Protein AF-A0A401ZYM6-F1 (afdb_monomer)

Radius of gyration: 21.63 Å; Cα contacts (8 Å, |Δi|>4): 32; chains: 1; bounding box: 40×20×55 Å

Secondary structure (DSSP, 8-state):
-HHHHHHHHTGGGGHHHHHHHHHHHHHHHHHHHHHHHHHHHHHHHHHHHHHHHHTT-HHHHHHHHHHHHHHHTT--

Foldseek 3Di:
DVVLVVLVVVPPVCVVVNVVVVVVVVVVVVVVVVLVVLVVVLVVLVVVLVVCVVVVNVVSNVVSVVVNVVSVVVND

InterPro domains:
  IPR009061 Putative DNA-binding domain superfamily [SSF46955] (1-51)

Sequence (76 aa):
MRTYLHLLEQGTQSAAQQKELFQTHARELEREIEQLQIRKQYLEEKVAYWDALERGDTEAAQHITEEIHRIAAKLL

Solvent-accessible surface area (backbone atoms only — not comparable to full-atom values): 4221 Å² total; per-residue (Å²): 108,76,67,55,56,60,39,58,78,52,46,80,83,29,47,68,60,52,51,52,51,50,54,50,51,51,56,52,48,50,53,52,50,54,53,49,51,54,53,48,51,44,51,53,46,52,51,53,30,52,52,23,56,74,75,66,37,63,67,58,28,52,56,39,49,55,53,43,52,62,48,52,65,75,75,115

Structure (mmCIF, N/CA/C/O backbone):
data_AF-A0A401ZYM6-F1
#
_entry.id   AF-A0A401ZYM6-F1
#
loop_
_atom_site.group_PDB
_atom_site.id
_atom_site.type_symbol
_atom_site.label_atom_id
_atom_site.label_alt_id
_atom_site.label_comp_id
_atom_site.label_asym_id
_atom_site.label_entity_id
_atom_site.label_seq_id
_atom_site.pdbx_PDB_ins_code
_atom_site.Cartn_x
_atom_site.Cartn_y
_atom_site.Cartn_z
_atom_site.occupancy
_atom_site.B_iso_or_equiv
_atom_site.auth_seq_id
_atom_site.auth_comp_id
_atom_site.auth_asym_id
_atom_site.auth_atom_id
_atom_site.pdbx_PDB_model_num
ATOM 1 N N . MET A 1 1 ? -9.801 -0.895 21.073 1.00 71.56 1 MET A N 1
ATOM 2 C CA . MET A 1 1 ? -10.529 -1.983 21.782 1.00 71.56 1 MET A CA 1
ATOM 3 C C . MET A 1 1 ? -10.790 -1.714 23.263 1.00 71.56 1 MET A C 1
ATOM 5 O O . MET A 1 1 ? -11.936 -1.814 23.672 1.00 71.56 1 MET A O 1
ATOM 9 N N . ARG A 1 2 ? -9.793 -1.343 24.078 1.00 79.00 2 ARG A N 1
ATOM 10 C CA . ARG A 1 2 ? -9.977 -1.128 25.531 1.00 79.00 2 ARG A CA 1
ATOM 11 C C . ARG A 1 2 ? -10.996 -0.020 25.873 1.00 79.00 2 ARG A C 1
ATOM 13 O O . ARG A 1 2 ? -11.849 -0.220 26.726 1.00 79.00 2 ARG A O 1
ATOM 20 N N . THR A 1 3 ? -10.970 1.091 25.133 1.00 72.00 3 THR A N 1
ATOM 21 C CA . THR A 1 3 ? -11.950 2.193 25.234 1.00 72.00 3 THR A CA 1
ATOM 22 C C . THR A 1 3 ? -13.361 1.770 24.823 1.00 72.00 3 THR A C 1
ATOM 24 O O . THR A 1 3 ? -14.326 2.148 25.472 1.00 72.00 3 THR A O 1
ATOM 27 N N . TYR A 1 4 ? -13.489 0.944 23.781 1.00 72.81 4 TYR A N 1
ATOM 28 C CA . TYR A 1 4 ? -14.785 0.421 23.339 1.00 72.81 4 TYR A CA 1
ATOM 29 C C . TYR A 1 4 ? -15.458 -0.419 24.432 1.00 72.81 4 TYR A C 1
ATOM 31 O O . TYR A 1 4 ? -16.628 -0.202 24.720 1.00 72.81 4 TYR A O 1
ATOM 39 N N . LEU A 1 5 ? -14.709 -1.317 25.085 1.00 76.56 5 LEU A N 1
ATOM 40 C CA . LEU A 1 5 ? -15.238 -2.167 26.159 1.00 76.56 5 LEU A CA 1
ATOM 41 C C . LEU A 1 5 ? -15.740 -1.346 27.356 1.00 76.56 5 LEU A C 1
ATOM 43 O O . LEU A 1 5 ? -16.828 -1.606 27.852 1.00 76.56 5 LEU A O 1
ATOM 47 N N . HIS A 1 6 ? -15.007 -0.301 27.748 1.00 75.62 6 HIS A N 1
ATOM 48 C CA . HIS A 1 6 ? -15.444 0.613 28.806 1.00 75.62 6 HIS A CA 1
ATOM 49 C C . HIS A 1 6 ? -16.736 1.362 28.430 1.00 75.62 6 HIS A C 1
ATOM 51 O O . HIS A 1 6 ? -17.632 1.519 29.259 1.00 75.62 6 HIS A O 1
ATOM 57 N N . LEU A 1 7 ? -16.858 1.843 27.190 1.00 70.38 7 LEU A N 1
ATOM 58 C CA . LEU A 1 7 ? -18.068 2.543 26.747 1.00 70.38 7 LEU A CA 1
ATOM 59 C C . LEU A 1 7 ? -19.262 1.585 26.641 1.00 70.38 7 LEU A C 1
ATOM 61 O O . LEU A 1 7 ?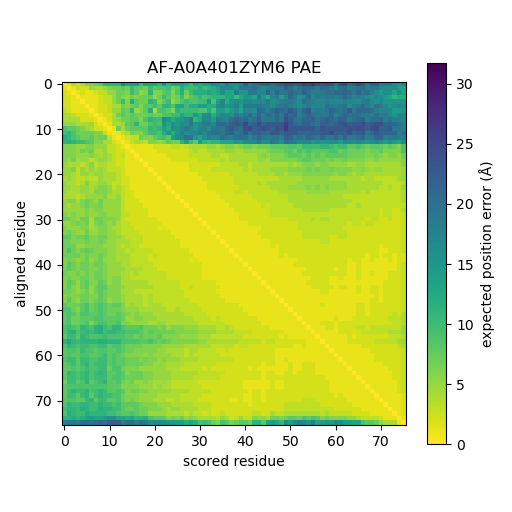 -20.390 1.985 26.924 1.00 70.38 7 LEU A O 1
ATOM 65 N N . LEU A 1 8 ? -19.024 0.321 26.285 1.00 72.75 8 LEU A N 1
ATOM 66 C CA . LEU A 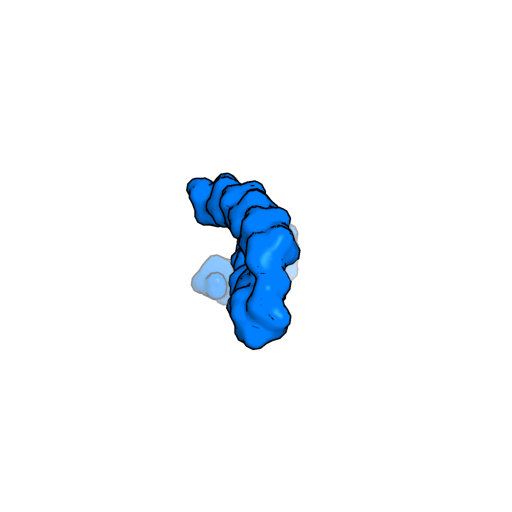1 8 ? -20.057 -0.708 26.204 1.00 72.75 8 LEU A CA 1
ATOM 67 C C . LEU A 1 8 ? -20.725 -0.961 27.566 1.00 72.75 8 LEU A C 1
ATOM 69 O O . LEU A 1 8 ? -21.947 -1.079 27.631 1.00 72.75 8 LEU A O 1
ATOM 73 N N . GLU A 1 9 ? -19.946 -0.964 28.653 1.00 76.38 9 GLU A N 1
ATOM 74 C CA . GLU A 1 9 ? -20.442 -1.110 30.033 1.00 76.38 9 GLU A CA 1
ATOM 75 C C . GLU A 1 9 ? -21.372 0.040 30.467 1.00 76.38 9 GLU A C 1
ATOM 77 O O . GLU A 1 9 ? -22.205 -0.138 31.354 1.00 76.38 9 GLU A O 1
ATOM 82 N N . GLN A 1 10 ? -21.280 1.207 29.818 1.00 74.44 10 GLN A N 1
ATOM 83 C CA . GLN A 1 10 ? -22.104 2.393 30.098 1.00 74.44 10 GLN A CA 1
ATOM 84 C C . GLN A 1 10 ? -23.395 2.463 29.257 1.00 74.44 10 GLN A C 1
ATOM 86 O O . GLN A 1 10 ? -24.205 3.377 29.428 1.00 74.44 10 GLN A O 1
ATOM 91 N N . GLY A 1 11 ? -23.619 1.503 28.353 1.00 70.88 11 GLY A N 1
ATOM 92 C CA . GLY A 1 11 ? -24.863 1.379 27.590 1.00 70.88 11 GLY A CA 1
ATOM 93 C C . GLY A 1 11 ? -25.198 2.602 26.725 1.00 70.88 11 GLY A C 1
ATOM 94 O O . GLY A 1 11 ? -24.328 3.242 26.139 1.00 70.88 11 GLY A O 1
ATOM 95 N N . THR A 1 12 ? -26.484 2.948 26.619 1.00 69.06 12 THR A N 1
ATOM 96 C CA . THR A 1 12 ? -26.969 4.045 25.755 1.00 69.06 12 THR A CA 1
ATOM 97 C C . THR A 1 12 ? -26.441 5.426 26.145 1.00 69.06 12 THR A C 1
ATOM 99 O O . THR A 1 12 ? -26.415 6.319 25.298 1.00 69.06 12 THR A O 1
ATOM 102 N N . GLN A 1 13 ? -25.968 5.607 27.383 1.00 73.50 13 GLN A N 1
ATOM 103 C CA . GLN A 1 13 ? -25.385 6.867 27.852 1.00 73.50 13 GLN A CA 1
ATOM 104 C C . GLN A 1 13 ? -24.065 7.207 27.139 1.00 73.50 13 GLN A C 1
ATOM 106 O O . GLN A 1 13 ? -23.716 8.381 27.046 1.00 73.50 13 GLN A O 1
ATOM 111 N N . SER A 1 14 ? -23.376 6.212 26.568 1.00 79.50 14 SER A N 1
ATOM 112 C CA . SER A 1 14 ? -22.124 6.395 25.822 1.00 79.50 14 SER A CA 1
ATOM 113 C C . SER A 1 14 ? -22.293 6.340 24.297 1.00 79.50 14 SER A C 1
ATOM 115 O O . SER A 1 14 ? -21.305 6.380 23.564 1.00 79.50 14 SER A O 1
ATOM 117 N N . ALA A 1 15 ? -23.526 6.271 23.775 1.00 83.25 15 ALA A N 1
ATOM 118 C CA . ALA A 1 15 ? -23.780 6.053 22.345 1.00 83.25 15 ALA A CA 1
ATOM 119 C C . ALA A 1 15 ? -23.098 7.094 21.433 1.00 83.25 15 ALA A C 1
ATOM 121 O O . ALA A 1 15 ? -22.555 6.744 20.384 1.00 83.25 15 ALA A O 1
ATOM 122 N N . ALA A 1 16 ? -23.072 8.366 21.847 1.00 86.31 16 ALA A N 1
ATOM 123 C CA . ALA A 1 16 ? -22.371 9.424 21.118 1.00 86.31 16 ALA A CA 1
ATOM 124 C C . ALA A 1 16 ? -20.849 9.189 21.076 1.00 86.31 16 ALA A C 1
ATOM 126 O O . ALA A 1 16 ? -20.239 9.313 20.017 1.00 86.31 16 ALA A O 1
ATOM 127 N N . GLN A 1 17 ? -20.259 8.770 22.198 1.00 84.31 17 GLN A N 1
ATOM 128 C CA . GLN A 1 17 ? -18.826 8.487 22.321 1.00 84.31 17 GLN A CA 1
ATOM 129 C C . GLN A 1 17 ? -18.428 7.229 21.535 1.00 84.31 17 GLN A C 1
ATOM 131 O O . GLN A 1 17 ? -17.375 7.203 20.905 1.00 84.31 17 GLN A O 1
ATOM 136 N N . GLN A 1 18 ? -19.282 6.199 21.502 1.00 83.62 18 GLN A N 1
ATOM 137 C CA . GLN A 1 18 ? -19.061 5.020 20.658 1.00 83.62 18 GLN A CA 1
ATOM 138 C C . GLN A 1 18 ? -19.117 5.371 19.167 1.00 83.62 18 GLN A C 1
ATOM 140 O O . GLN A 1 18 ? -18.250 4.947 18.404 1.00 83.62 18 GLN A O 1
ATOM 145 N N . LYS A 1 19 ? -20.101 6.180 18.747 1.00 89.38 19 LYS A N 1
ATOM 146 C CA . LYS A 1 19 ? -20.187 6.670 17.365 1.00 89.38 19 LYS A CA 1
ATOM 147 C C . LYS A 1 19 ? -18.926 7.445 16.979 1.00 89.38 19 LYS A C 1
ATOM 149 O O . LYS A 1 19 ? -18.362 7.186 15.920 1.00 89.38 19 LYS A O 1
ATOM 154 N N . GLU A 1 20 ? -18.479 8.368 17.824 1.00 92.00 20 GLU A N 1
ATOM 155 C CA . GLU A 1 20 ? -17.269 9.158 17.582 1.00 92.00 20 GLU A CA 1
ATOM 156 C C . GLU A 1 20 ? -16.005 8.287 17.505 1.00 92.00 20 GLU A C 1
ATOM 158 O O . GLU A 1 20 ? -15.181 8.477 16.605 1.00 92.00 20 GLU A O 1
ATOM 163 N N . LEU A 1 21 ? -15.878 7.290 18.391 1.00 89.94 21 LEU A N 1
ATOM 164 C CA . LEU A 1 21 ? -14.781 6.321 18.374 1.00 89.94 21 LEU A CA 1
ATOM 165 C C . LEU A 1 21 ? -14.719 5.577 17.034 1.00 89.94 21 LEU A C 1
ATOM 167 O O . LEU A 1 21 ? -13.669 5.540 16.393 1.00 89.94 21 LEU A O 1
ATOM 171 N N . PHE A 1 22 ? -15.8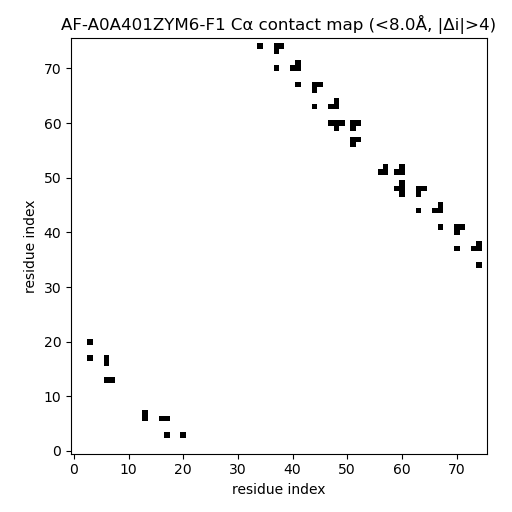45 5.025 16.574 1.00 91.06 22 PHE A N 1
ATOM 172 C CA . PHE A 1 22 ? -15.887 4.303 15.302 1.00 91.06 22 PHE A CA 1
ATOM 173 C C . PHE A 1 22 ? -15.677 5.214 14.095 1.00 91.06 22 PHE A C 1
ATOM 175 O O . PHE A 1 22 ? -15.001 4.813 13.154 1.00 91.06 22 PHE A O 1
ATOM 182 N N . GLN A 1 23 ? -16.192 6.446 14.114 1.00 95.75 23 GLN A N 1
ATOM 183 C CA . GLN A 1 23 ? -15.926 7.416 13.049 1.00 95.75 23 GLN A CA 1
ATOM 184 C C . GLN A 1 23 ? -14.443 7.778 12.962 1.00 95.75 23 GLN A C 1
ATOM 186 O O . GLN A 1 23 ? -13.917 7.958 11.866 1.00 95.75 23 GLN A O 1
ATOM 191 N N . THR A 1 24 ? -13.760 7.879 14.100 1.00 94.75 24 THR A N 1
ATOM 192 C CA . THR A 1 24 ? -12.314 8.117 14.129 1.00 94.75 24 THR A CA 1
ATOM 193 C C . THR A 1 24 ? -11.554 6.931 13.554 1.00 94.75 24 THR A C 1
ATOM 195 O O . THR A 1 24 ? -10.769 7.129 12.633 1.00 94.75 24 THR A O 1
ATOM 198 N N . HIS A 1 25 ? -11.871 5.710 13.984 1.00 94.56 25 HIS A N 1
ATOM 199 C CA . HIS A 1 25 ? -11.248 4.509 13.428 1.00 94.56 25 HIS A CA 1
ATOM 200 C C . HIS A 1 25 ? -11.534 4.314 11.938 1.00 94.56 25 HIS A C 1
ATOM 202 O O . HIS A 1 25 ? -10.641 3.918 11.200 1.00 94.56 25 HIS A O 1
ATOM 208 N N . ALA A 1 26 ? -12.741 4.633 11.467 1.00 96.88 26 ALA A N 1
ATOM 209 C CA . ALA A 1 26 ? -13.059 4.575 10.044 1.00 96.88 26 ALA A CA 1
ATOM 210 C C . ALA A 1 26 ? -12.184 5.545 9.232 1.00 96.88 26 ALA A C 1
ATOM 212 O O . ALA A 1 26 ? -11.638 5.159 8.207 1.00 96.88 26 ALA A O 1
ATOM 213 N N . ARG A 1 27 ? -11.983 6.778 9.722 1.00 97.69 27 ARG A N 1
ATOM 214 C CA . ARG A 1 27 ? -11.091 7.758 9.077 1.00 97.69 27 ARG A CA 1
ATOM 215 C C . ARG A 1 27 ? -9.623 7.338 9.099 1.00 97.69 27 ARG A C 1
ATOM 217 O O . ARG A 1 27 ? -8.891 7.651 8.168 1.00 97.69 27 ARG A O 1
ATOM 224 N N . GLU A 1 28 ? -9.173 6.691 10.170 1.00 96.94 28 GLU A N 1
ATOM 225 C CA . GLU A 1 28 ? -7.818 6.131 10.251 1.00 96.94 28 GLU A CA 1
ATOM 226 C C . GLU A 1 28 ? -7.641 4.998 9.236 1.00 96.94 28 GLU A C 1
ATOM 228 O O . GLU A 1 28 ? -6.691 5.021 8.457 1.00 96.94 28 GLU A O 1
ATOM 233 N N . LEU A 1 29 ? -8.606 4.078 9.174 1.00 97.81 29 LEU A N 1
ATOM 234 C CA . LEU A 1 29 ? -8.597 2.962 8.236 1.00 97.81 29 LEU A CA 1
ATOM 235 C C . LEU A 1 29 ? -8.632 3.428 6.774 1.00 97.81 29 LEU A C 1
ATOM 237 O O . LEU A 1 29 ? -7.938 2.853 5.943 1.00 97.81 29 LEU A O 1
ATOM 241 N N . GLU A 1 30 ? -9.386 4.482 6.455 1.00 98.12 30 GLU A N 1
ATOM 242 C CA . GLU A 1 30 ? -9.402 5.084 5.113 1.00 98.12 30 GLU A CA 1
ATOM 243 C C . GLU A 1 30 ? -7.986 5.496 4.675 1.00 98.12 30 GLU A C 1
ATOM 245 O O . GLU A 1 30 ? -7.539 5.132 3.591 1.00 98.12 30 GLU A O 1
ATOM 250 N N . ARG A 1 31 ? -7.226 6.158 5.558 1.00 9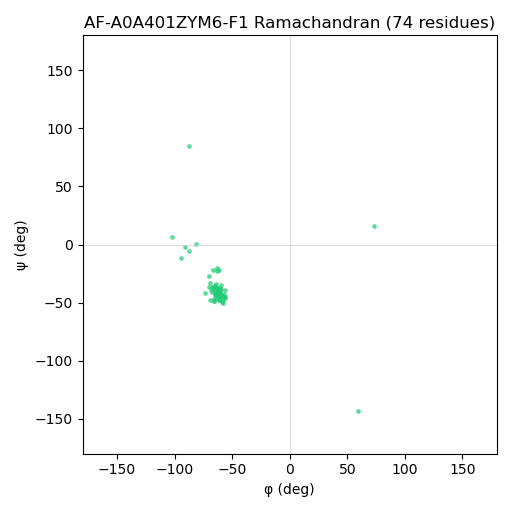6.50 31 ARG A N 1
ATOM 251 C CA . ARG A 1 31 ? -5.838 6.566 5.275 1.00 96.50 31 ARG A CA 1
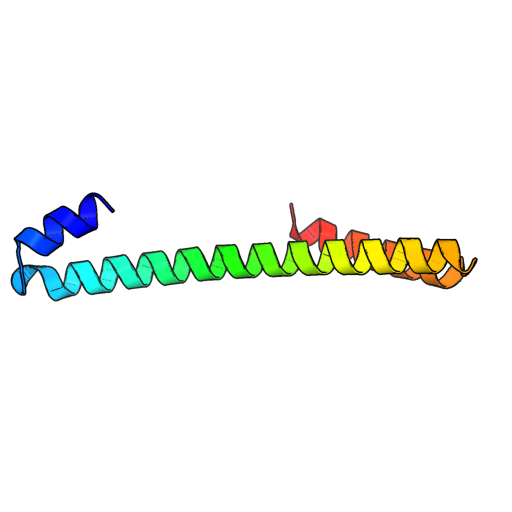ATOM 252 C C . ARG A 1 31 ? -4.912 5.369 5.085 1.00 96.50 31 ARG A C 1
ATOM 254 O O . ARG A 1 31 ? -4.027 5.399 4.232 1.00 96.50 31 ARG A O 1
ATOM 261 N N . GLU A 1 32 ? -5.093 4.313 5.875 1.00 97.44 32 GLU A N 1
ATOM 262 C CA . GLU A 1 32 ? -4.332 3.072 5.702 1.00 97.44 32 GLU A CA 1
ATOM 263 C C . GLU A 1 32 ? -4.642 2.414 4.352 1.00 97.44 32 GLU A C 1
ATOM 265 O O . GLU A 1 32 ? -3.726 1.976 3.654 1.00 97.44 32 GLU A O 1
ATOM 270 N N . ILE A 1 33 ? -5.916 2.390 3.947 1.00 98.12 33 ILE A N 1
ATOM 271 C CA . ILE A 1 33 ? -6.346 1.872 2.645 1.00 98.12 33 ILE A CA 1
ATOM 272 C C . ILE A 1 33 ? -5.730 2.691 1.510 1.00 98.12 33 ILE A C 1
ATOM 274 O O . ILE A 1 33 ? -5.181 2.099 0.582 1.00 98.12 33 ILE A O 1
ATOM 278 N N . GLU A 1 34 ? -5.756 4.021 1.586 1.00 96.88 34 GLU A N 1
ATOM 279 C CA . GLU A 1 34 ? -5.123 4.899 0.594 1.00 96.88 34 GLU A CA 1
ATOM 280 C C . GLU A 1 34 ? -3.624 4.580 0.442 1.00 96.88 34 GLU A C 1
ATOM 282 O O . GLU A 1 34 ? -3.123 4.407 -0.672 1.00 96.88 34 GLU A O 1
ATOM 287 N N . GLN A 1 35 ? -2.902 4.398 1.554 1.00 96.62 35 GLN A N 1
ATOM 288 C CA . GLN A 1 35 ? -1.491 4.000 1.514 1.00 96.62 35 GLN A CA 1
ATOM 289 C C . GLN A 1 35 ? -1.288 2.606 0.907 1.00 96.62 35 GLN A C 1
ATOM 291 O O . GLN A 1 35 ? -0.358 2.389 0.124 1.00 96.62 35 GLN A O 1
ATOM 296 N N . LEU A 1 36 ? -2.147 1.645 1.250 1.00 98.06 36 LEU A N 1
ATOM 297 C CA . LEU A 1 36 ? -2.100 0.295 0.691 1.00 98.06 36 LEU A CA 1
ATOM 298 C C . LEU A 1 36 ? -2.385 0.287 -0.814 1.00 98.06 36 LEU A C 1
ATOM 300 O O . LEU A 1 36 ? -1.750 -0.475 -1.541 1.00 98.06 36 LEU A O 1
ATOM 304 N N . GLN A 1 37 ? -3.272 1.155 -1.302 1.00 98.19 37 GLN A N 1
ATOM 305 C CA . GLN A 1 37 ? -3.543 1.312 -2.731 1.00 98.19 37 GLN A CA 1
ATOM 306 C C . GLN A 1 37 ? -2.316 1.834 -3.488 1.00 98.19 37 GLN A C 1
ATOM 308 O O . GLN A 1 37 ? -1.977 1.285 -4.535 1.00 98.19 37 GLN A O 1
ATOM 313 N N . ILE A 1 38 ? -1.591 2.814 -2.937 1.00 97.44 38 ILE A N 1
ATOM 314 C CA . ILE A 1 38 ? -0.337 3.311 -3.534 1.00 97.44 38 ILE A CA 1
ATOM 315 C C . ILE A 1 38 ? 0.715 2.193 -3.581 1.00 97.44 38 ILE A C 1
ATOM 317 O O . ILE A 1 38 ? 1.374 1.993 -4.603 1.00 97.44 38 ILE A O 1
ATOM 321 N N . ARG A 1 39 ? 0.852 1.415 -2.499 1.00 97.56 39 ARG A N 1
ATOM 322 C CA . ARG A 1 39 ? 1.771 0.262 -2.454 1.00 97.56 39 ARG A CA 1
ATOM 323 C C . ARG A 1 39 ? 1.390 -0.817 -3.464 1.00 97.56 39 ARG A C 1
ATOM 325 O O . ARG A 1 39 ? 2.276 -1.370 -4.111 1.00 97.56 39 ARG A O 1
ATOM 332 N N . LYS A 1 40 ? 0.095 -1.103 -3.621 1.00 98.25 40 LYS A N 1
ATOM 333 C CA . LYS A 1 40 ? -0.406 -2.028 -4.644 1.00 98.25 40 LYS A CA 1
ATOM 334 C C . LYS A 1 40 ? -0.014 -1.545 -6.040 1.00 98.25 40 LYS A C 1
ATOM 336 O O . LYS A 1 40 ? 0.583 -2.319 -6.779 1.00 98.25 40 LYS A O 1
ATOM 341 N N . GLN A 1 41 ? -0.264 -0.273 -6.356 1.00 98.00 41 GLN A N 1
ATOM 342 C CA . GLN A 1 41 ? 0.096 0.305 -7.652 1.00 98.00 41 GLN A CA 1
ATOM 343 C C . GLN A 1 41 ? 1.604 0.186 -7.921 1.00 98.00 41 GLN A C 1
ATOM 345 O O . GLN A 1 41 ? 2.009 -0.239 -8.996 1.00 98.00 41 GLN A O 1
ATOM 350 N N . TYR A 1 42 ? 2.446 0.478 -6.926 1.00 97.75 42 TYR A N 1
ATOM 351 C CA . TYR A 1 42 ? 3.897 0.308 -7.042 1.00 97.75 42 TYR A CA 1
ATOM 352 C C . TYR A 1 42 ? 4.302 -1.133 -7.398 1.00 97.75 42 TYR A C 1
ATOM 354 O O . TYR A 1 42 ? 5.185 -1.344 -8.231 1.00 97.75 42 TYR A O 1
ATOM 362 N N . LEU A 1 43 ? 3.670 -2.133 -6.775 1.00 98.31 43 LEU A N 1
ATOM 363 C CA . LEU A 1 43 ? 3.944 -3.542 -7.066 1.00 98.31 43 LEU A CA 1
ATOM 364 C C . LEU A 1 43 ? 3.471 -3.942 -8.466 1.00 98.31 43 LEU A C 1
ATOM 366 O O . LEU A 1 43 ? 4.180 -4.676 -9.149 1.00 98.31 43 LEU A O 1
ATOM 370 N N . GLU A 1 44 ? 2.316 -3.445 -8.906 1.00 98.38 44 GLU A N 1
ATOM 371 C CA . GLU A 1 44 ? 1.794 -3.691 -10.254 1.00 98.38 44 GLU A CA 1
ATOM 372 C C . GLU A 1 44 ? 2.735 -3.128 -11.329 1.00 98.38 44 GLU A C 1
ATOM 374 O O . GLU A 1 44 ? 3.092 -3.849 -12.260 1.00 98.38 44 GLU A O 1
ATOM 379 N N . GLU A 1 45 ? 3.247 -1.907 -11.151 1.00 98.38 45 GLU A N 1
ATOM 380 C CA . GLU A 1 45 ? 4.247 -1.338 -12.066 1.00 98.38 45 GLU A CA 1
ATOM 381 C C . GLU A 1 45 ? 5.567 -2.120 -12.046 1.00 98.38 45 GLU A C 1
ATOM 383 O O . GLU A 1 45 ? 6.205 -2.315 -13.080 1.00 98.38 45 GLU A O 1
ATOM 388 N N . LYS A 1 46 ? 5.990 -2.634 -10.883 1.00 97.88 46 LYS A N 1
ATOM 389 C CA . LYS A 1 46 ? 7.174 -3.503 -10.809 1.00 97.88 46 LYS A CA 1
ATOM 390 C C . LYS A 1 46 ? 6.985 -4.789 -11.601 1.00 97.88 46 LYS A C 1
ATOM 392 O O . LYS A 1 46 ? 7.922 -5.205 -12.276 1.00 97.88 46 LYS A O 1
ATOM 397 N N . VAL A 1 47 ? 5.807 -5.404 -11.532 1.00 98.56 47 VAL A N 1
ATOM 398 C CA . VAL A 1 47 ? 5.485 -6.575 -12.358 1.00 98.56 47 VAL A CA 1
ATOM 399 C C . VAL A 1 47 ? 5.546 -6.205 -13.841 1.00 98.56 47 VAL A C 1
ATOM 401 O O . VAL A 1 47 ? 6.232 -6.890 -14.593 1.00 98.56 47 VAL A O 1
ATOM 404 N N . ALA A 1 48 ? 4.926 -5.093 -14.247 1.00 98.38 48 ALA A N 1
ATOM 405 C CA . ALA A 1 48 ? 4.945 -4.628 -15.635 1.00 98.38 48 ALA A CA 1
ATOM 406 C C . ALA A 1 48 ? 6.368 -4.343 -16.155 1.00 98.38 48 ALA A C 1
ATOM 408 O O . ALA A 1 48 ? 6.686 -4.651 -17.301 1.00 98.38 48 ALA A O 1
ATOM 409 N N . TYR A 1 49 ? 7.243 -3.788 -15.312 1.00 98.50 49 TYR A N 1
ATOM 410 C CA . TYR A 1 49 ? 8.651 -3.567 -15.644 1.00 98.50 49 TYR A CA 1
ATOM 411 C C . TYR A 1 49 ? 9.381 -4.882 -15.930 1.00 98.50 49 TYR A C 1
ATOM 413 O O . TYR A 1 49 ? 10.098 -4.990 -16.924 1.00 98.50 49 TYR A O 1
ATOM 421 N N . TRP A 1 50 ? 9.206 -5.886 -15.067 1.00 98.38 50 TRP A N 1
ATOM 422 C CA . TRP A 1 50 ? 9.849 -7.185 -15.260 1.00 98.38 50 TRP A CA 1
ATOM 423 C C . TRP A 1 50 ? 9.304 -7.917 -16.486 1.00 98.38 50 TRP A C 1
ATOM 425 O O . TRP A 1 50 ? 10.096 -8.499 -17.220 1.00 98.38 50 TRP A O 1
ATOM 435 N N . ASP A 1 51 ? 8.001 -7.815 -16.755 1.00 98.62 51 ASP A N 1
ATOM 436 C CA . ASP A 1 51 ? 7.386 -8.314 -17.991 1.00 98.62 51 ASP A CA 1
ATOM 437 C C . ASP A 1 51 ? 7.983 -7.636 -19.240 1.00 98.62 51 ASP A C 1
ATOM 439 O O . ASP A 1 51 ? 8.344 -8.304 -20.209 1.00 98.62 51 ASP A O 1
ATOM 443 N N . ALA A 1 52 ? 8.185 -6.313 -19.199 1.00 98.44 52 ALA A N 1
ATOM 444 C CA . ALA A 1 52 ? 8.832 -5.571 -20.282 1.00 98.44 52 ALA A CA 1
ATOM 445 C C . ALA A 1 52 ? 10.276 -6.027 -20.529 1.00 98.44 52 ALA A C 1
ATOM 447 O O . ALA A 1 52 ? 10.693 -6.183 -21.677 1.00 98.44 52 ALA A O 1
ATOM 448 N N . LEU A 1 53 ? 11.030 -6.297 -19.463 1.00 97.94 53 LEU A N 1
ATOM 449 C CA . LEU A 1 53 ? 12.372 -6.855 -19.594 1.00 97.94 53 LEU A CA 1
ATOM 450 C C . LEU A 1 53 ? 12.364 -8.287 -20.136 1.00 97.94 53 LEU A C 1
ATOM 452 O O . LEU A 1 53 ? 13.201 -8.607 -20.977 1.00 97.94 53 LEU A O 1
ATOM 456 N N . GLU A 1 54 ? 11.432 -9.133 -19.691 1.00 98.50 54 GLU A N 1
ATOM 457 C CA . GLU A 1 54 ? 11.309 -10.519 -20.159 1.00 98.50 54 GLU A CA 1
ATOM 458 C C . GLU A 1 54 ? 11.029 -10.584 -21.666 1.00 98.50 54 GLU A C 1
ATOM 460 O O . GLU A 1 54 ? 11.652 -11.372 -22.380 1.00 98.50 54 GLU A O 1
ATOM 465 N N . ARG A 1 55 ? 10.168 -9.698 -22.180 1.0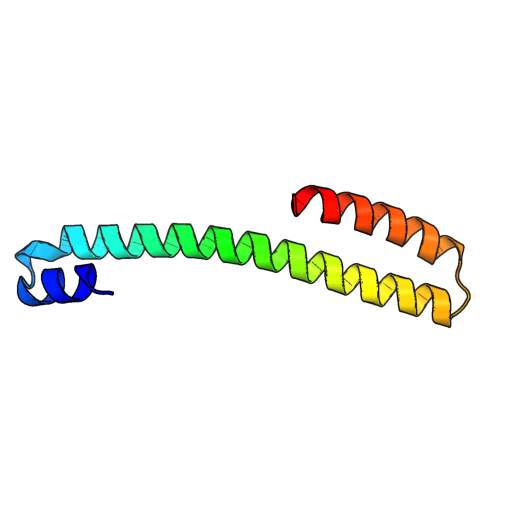0 97.81 55 ARG A N 1
ATOM 466 C CA . ARG A 1 55 ? 9.871 -9.594 -23.619 1.00 97.81 55 ARG A CA 1
ATOM 467 C C . ARG A 1 55 ? 10.904 -8.789 -24.424 1.00 97.81 55 ARG A C 1
ATOM 469 O O . ARG A 1 55 ? 10.740 -8.632 -25.632 1.00 97.81 55 ARG A O 1
ATOM 476 N N . GLY A 1 56 ? 11.956 -8.277 -23.777 1.00 98.19 56 GLY A N 1
ATOM 477 C CA . GLY A 1 56 ? 13.027 -7.498 -24.410 1.00 98.19 56 GLY A CA 1
ATOM 478 C C . GLY A 1 56 ? 12.636 -6.075 -24.834 1.00 98.19 56 GLY A C 1
ATOM 479 O O . GLY A 1 56 ? 13.350 -5.452 -25.619 1.00 98.19 56 GLY A O 1
ATOM 480 N N . ASP A 1 57 ? 11.521 -5.548 -24.330 1.00 98.19 57 ASP A N 1
ATOM 481 C CA . ASP A 1 57 ? 11.005 -4.215 -24.644 1.00 98.19 57 ASP A CA 1
ATOM 482 C C . ASP A 1 57 ? 11.615 -3.167 -23.705 1.00 98.19 57 ASP A C 1
ATOM 484 O O . ASP A 1 57 ? 11.080 -2.807 -22.651 1.00 98.19 57 ASP A O 1
ATOM 488 N N . THR A 1 58 ? 12.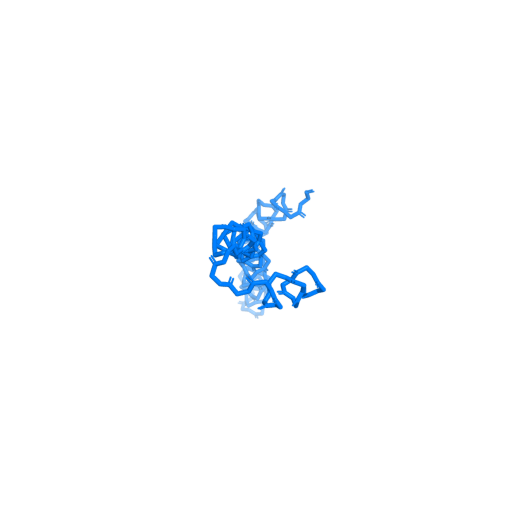797 -2.691 -24.090 1.00 96.00 58 THR A N 1
ATOM 489 C CA . THR A 1 58 ? 13.575 -1.748 -23.283 1.00 96.00 58 THR A CA 1
ATOM 490 C C . THR A 1 58 ? 12.957 -0.354 -23.222 1.00 96.00 58 THR A C 1
ATOM 492 O O . THR A 1 58 ? 13.182 0.357 -22.246 1.00 96.00 58 THR A O 1
ATOM 495 N N . GLU A 1 59 ? 12.189 0.046 -24.239 1.00 97.69 59 GLU A N 1
ATOM 496 C CA . GLU A 1 59 ? 11.503 1.343 -24.262 1.00 97.69 59 GLU A CA 1
ATOM 497 C C . GLU A 1 59 ? 10.377 1.361 -23.224 1.00 97.69 59 GLU A C 1
ATOM 499 O O . GLU A 1 59 ? 10.322 2.257 -22.378 1.00 97.69 59 GLU A O 1
ATOM 504 N N . ALA A 1 60 ? 9.542 0.317 -23.195 1.00 96.62 60 ALA A N 1
ATOM 505 C CA . ALA A 1 60 ? 8.514 0.201 -22.170 1.00 96.62 60 ALA A CA 1
ATOM 506 C C . ALA A 1 60 ? 9.112 0.105 -20.760 1.00 96.62 60 ALA A C 1
ATOM 508 O O . ALA A 1 60 ? 8.603 0.737 -19.836 1.00 96.62 60 ALA A O 1
ATOM 509 N N . ALA A 1 61 ? 10.214 -0.631 -20.581 1.00 97.44 61 ALA A N 1
ATOM 510 C CA . ALA A 1 61 ? 10.890 -0.717 -19.287 1.00 97.44 61 ALA A CA 1
ATOM 511 C C . ALA A 1 61 ? 11.381 0.659 -18.789 1.00 97.44 61 ALA A C 1
ATOM 513 O O . ALA A 1 61 ? 11.282 0.954 -17.592 1.00 97.44 61 ALA A O 1
ATOM 514 N N . GLN A 1 62 ? 11.868 1.523 -19.688 1.00 97.75 62 GLN A N 1
ATOM 515 C CA . GLN A 1 62 ? 12.254 2.897 -19.350 1.00 97.75 62 GLN A CA 1
ATOM 516 C C . GLN A 1 62 ? 11.043 3.735 -18.930 1.00 97.75 62 GLN A C 1
ATOM 518 O O . GLN A 1 62 ? 11.066 4.326 -17.851 1.00 97.75 62 GLN A O 1
ATOM 523 N N . HIS A 1 63 ? 9.959 3.711 -19.708 1.00 97.19 63 HIS A N 1
ATOM 524 C CA . HIS A 1 63 ? 8.737 4.446 -19.376 1.00 97.19 63 HIS A CA 1
ATOM 525 C C . HIS A 1 63 ? 8.143 4.008 -18.023 1.00 97.19 63 HIS A C 1
ATOM 527 O O . HIS A 1 63 ? 7.810 4.834 -17.175 1.00 97.19 63 HIS A O 1
ATOM 533 N N . ILE A 1 64 ? 8.066 2.698 -17.768 1.00 97.94 64 ILE A N 1
ATOM 534 C CA . ILE A 1 64 ? 7.556 2.157 -16.497 1.00 97.94 64 ILE A CA 1
ATOM 535 C C . ILE A 1 64 ? 8.456 2.571 -15.325 1.00 97.94 64 ILE A C 1
ATOM 537 O O . ILE A 1 64 ? 7.976 2.844 -14.226 1.00 97.94 64 ILE A O 1
ATOM 541 N N . THR A 1 65 ? 9.767 2.677 -15.544 1.00 97.31 65 THR A N 1
ATOM 542 C CA . THR A 1 65 ? 10.699 3.149 -14.513 1.00 97.31 65 THR A CA 1
ATOM 543 C C . THR A 1 65 ? 10.378 4.581 -14.070 1.00 97.31 65 THR A C 1
ATOM 545 O O . THR A 1 65 ? 10.455 4.881 -12.878 1.00 97.31 65 THR A O 1
ATOM 548 N N . GLU A 1 66 ? 9.976 5.466 -14.982 1.00 96.81 66 GLU A N 1
ATOM 549 C CA . GLU A 1 66 ? 9.543 6.828 -14.641 1.00 96.81 66 GLU A CA 1
ATOM 550 C C . GLU A 1 66 ? 8.259 6.829 -13.794 1.00 96.81 66 GLU A C 1
ATOM 552 O O . GLU A 1 66 ? 8.179 7.536 -12.783 1.00 96.81 66 GLU A O 1
ATOM 557 N N . GLU A 1 67 ? 7.285 5.982 -14.139 1.00 96.25 67 GLU A N 1
ATOM 558 C CA . GLU A 1 67 ? 6.047 5.821 -13.364 1.00 96.25 67 GLU A CA 1
ATOM 559 C C . GLU A 1 67 ? 6.305 5.252 -11.962 1.00 96.25 67 GLU A C 1
ATOM 561 O O . GLU A 1 67 ? 5.788 5.776 -10.969 1.00 96.25 6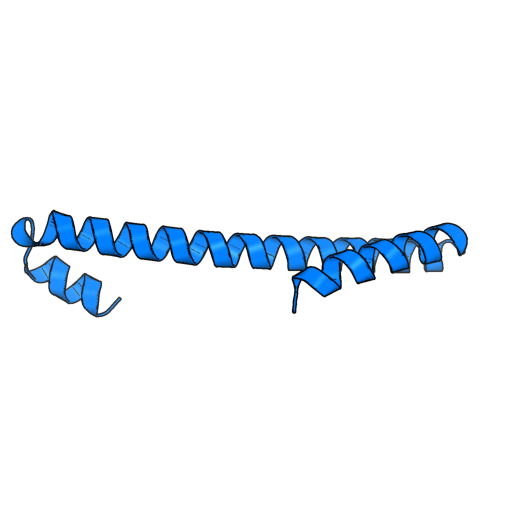7 GLU A O 1
ATOM 566 N N . ILE A 1 68 ? 7.187 4.254 -11.845 1.00 97.06 68 ILE A N 1
ATOM 567 C CA . ILE A 1 68 ? 7.621 3.701 -10.556 1.00 97.06 68 ILE A CA 1
ATOM 568 C C . ILE A 1 68 ? 8.211 4.799 -9.668 1.00 97.06 68 ILE A C 1
ATOM 570 O O . ILE A 1 68 ? 7.866 4.865 -8.488 1.00 97.06 68 ILE A O 1
ATOM 574 N N . HIS A 1 69 ? 9.073 5.673 -10.201 1.00 96.31 69 HIS A N 1
ATOM 575 C CA . HIS A 1 69 ? 9.644 6.778 -9.423 1.00 96.31 69 HIS A CA 1
ATOM 576 C C . HIS A 1 69 ? 8.565 7.755 -8.942 1.00 96.31 69 HIS A C 1
ATOM 578 O O . HIS A 1 69 ? 8.588 8.177 -7.783 1.00 96.31 69 HIS A O 1
ATOM 584 N N . ARG A 1 70 ? 7.585 8.075 -9.796 1.00 96.19 70 ARG A N 1
ATOM 585 C CA . ARG A 1 70 ? 6.464 8.952 -9.432 1.00 96.19 70 ARG A CA 1
A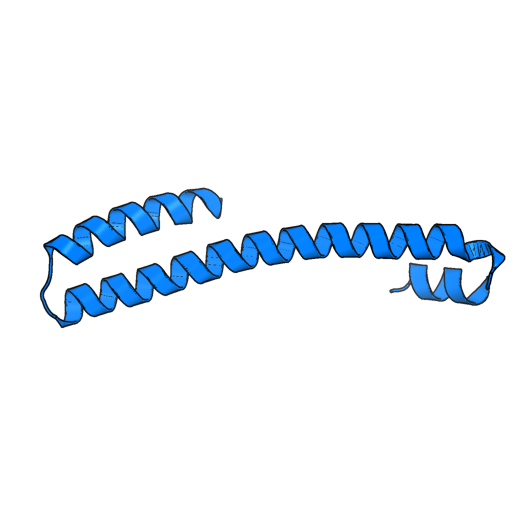TOM 586 C C . ARG A 1 70 ? 5.609 8.361 -8.311 1.00 96.19 70 ARG A C 1
ATOM 588 O O . ARG A 1 70 ? 5.169 9.098 -7.431 1.00 96.19 70 ARG A O 1
ATOM 595 N N . ILE A 1 71 ? 5.361 7.052 -8.330 1.00 95.75 71 ILE A N 1
ATOM 596 C CA . ILE A 1 71 ? 4.589 6.368 -7.282 1.00 95.75 71 ILE A CA 1
ATOM 597 C C . ILE A 1 71 ? 5.419 6.232 -6.003 1.00 95.75 71 ILE A C 1
ATOM 599 O O . ILE A 1 71 ? 4.906 6.495 -4.919 1.00 95.75 71 ILE A O 1
ATOM 603 N N . ALA A 1 72 ? 6.704 5.885 -6.114 1.00 93.50 72 ALA A N 1
ATOM 604 C CA . ALA A 1 72 ? 7.604 5.755 -4.971 1.00 93.50 72 ALA A CA 1
ATOM 605 C C . ALA A 1 72 ? 7.741 7.068 -4.185 1.00 93.50 72 ALA A C 1
ATOM 607 O O . ALA A 1 72 ? 7.792 7.040 -2.959 1.00 93.50 72 ALA A O 1
ATOM 608 N N . ALA A 1 73 ? 7.702 8.219 -4.863 1.00 95.00 73 ALA A N 1
ATOM 609 C CA . ALA A 1 73 ? 7.681 9.527 -4.208 1.00 95.00 73 ALA A CA 1
ATOM 610 C C . ALA A 1 73 ? 6.446 9.753 -3.311 1.00 95.00 73 ALA A C 1
ATOM 612 O O . ALA A 1 73 ? 6.506 10.575 -2.406 1.00 95.00 73 ALA A O 1
ATOM 613 N N . LYS A 1 74 ? 5.340 9.025 -3.533 1.00 92.50 74 LYS A N 1
ATOM 614 C CA . LYS A 1 74 ? 4.125 9.073 -2.696 1.00 92.50 74 LYS A CA 1
ATOM 615 C C . LYS A 1 74 ? 4.173 8.110 -1.501 1.00 92.50 74 LYS A C 1
ATOM 617 O O . LYS A 1 74 ? 3.231 8.083 -0.714 1.00 92.50 74 LYS A O 1
ATOM 622 N N . LEU A 1 75 ? 5.212 7.275 -1.405 1.00 86.25 75 LEU A N 1
ATOM 623 C CA . LEU A 1 75 ? 5.421 6.330 -0.302 1.00 86.25 75 LEU A CA 1
ATOM 624 C C . LEU A 1 75 ? 6.323 6.888 0.814 1.00 86.25 75 LEU A C 1
ATOM 626 O O . LEU A 1 75 ? 6.419 6.242 1.859 1.00 86.25 75 LEU A O 1
ATOM 630 N N . LEU A 1 76 ? 6.992 8.026 0.578 1.00 71.75 76 LEU A N 1
ATOM 631 C CA . LEU A 1 76 ? 7.873 8.737 1.519 1.00 71.75 76 LEU A CA 1
ATOM 632 C C . LEU A 1 76 ? 7.093 9.779 2.328 1.00 71.75 76 LEU A C 1
ATOM 634 O O . LEU A 1 76 ? 7.409 9.914 3.531 1.00 71.75 76 LEU A O 1
#

Mean predicted aligned error: 5.52 Å

pLDDT: mean 91.41, std 9.52, range [69.06, 98.62]

Organism: NCBI:txid2014871

Nearest PDB structures (foldseek):
  6zvs-assembly1_A  TM=7.625E-01  e=6.377E+00  Nostoc punctiforme
  6zw5-assembly1_A  TM=6.963E-01  e=6.377E+00  Nostoc punctiforme
  4whe-assembly1_A  TM=6.418E-01  e=9.510E+00  Escherichia coli K-12